Protein AF-A0A2V5LK07-F1 (afdb_monomer_lite)

Secondary structure (DSSP, 8-state):
---HHHHHS-HHHHHHHHHHHHHHHHHHHHHHHHHHHHHHHHHHHHHHHHHHHHHHHHHHHHHHHHHHHHHHHHHHH------TT---

Radius of gyration: 36.64 Å; chains: 1; bounding box: 62×37×103 Å

pLDDT: mean 70.45, std 14.33, range [37.91, 96.25]

Structure (mmCIF, N/CA/C/O backbone):
data_AF-A0A2V5LK07-F1
#
_entry.id   AF-A0A2V5LK07-F1
#
loop_
_atom_site.group_PDB
_atom_site.id
_atom_site.type_symbol
_atom_site.label_atom_id
_atom_site.label_alt_id
_atom_site.label_comp_id
_atom_site.label_asym_id
_atom_site.label_entity_id
_atom_site.label_seq_id
_atom_site.pdbx_PDB_ins_code
_atom_site.Cartn_x
_atom_site.Cartn_y
_atom_site.Cartn_z
_atom_site.occupancy
_atom_site.B_iso_or_equiv
_atom_site.auth_seq_id
_atom_site.auth_comp_id
_atom_site.auth_asym_id
_atom_site.auth_atom_id
_atom_site.pdbx_PDB_model_num
ATOM 1 N N . MET A 1 1 ? 20.226 -17.518 -29.005 1.00 58.50 1 MET A N 1
ATOM 2 C CA . MET A 1 1 ? 20.529 -17.036 -30.372 1.00 58.50 1 MET A CA 1
ATOM 3 C C . MET A 1 1 ? 19.862 -15.683 -30.538 1.00 58.50 1 MET A C 1
ATOM 5 O O . MET A 1 1 ? 18.666 -15.593 -30.297 1.00 58.50 1 MET A O 1
ATOM 9 N N . ILE A 1 2 ? 20.621 -14.626 -30.837 1.00 65.25 2 ILE A N 1
ATOM 10 C CA . ILE A 1 2 ? 20.035 -13.296 -31.057 1.00 65.25 2 ILE A CA 1
ATOM 11 C C . ILE A 1 2 ? 19.354 -13.310 -32.434 1.00 65.25 2 ILE A C 1
ATOM 13 O O . ILE A 1 2 ? 19.998 -13.717 -33.402 1.00 65.25 2 ILE A O 1
ATOM 17 N N . PRO A 1 3 ? 18.076 -12.912 -32.546 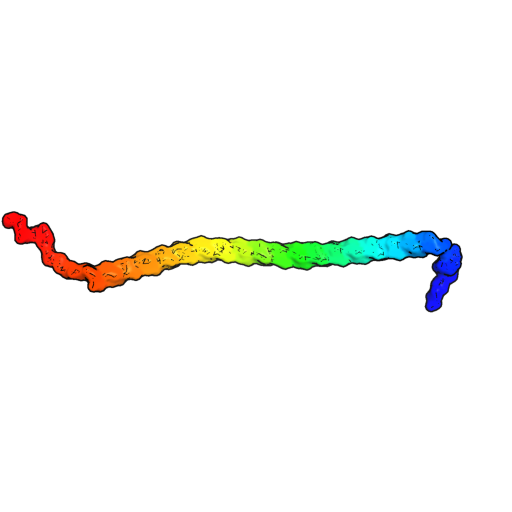1.00 78.94 3 PRO A N 1
ATOM 18 C CA . PRO A 1 3 ? 17.362 -12.941 -33.816 1.00 78.94 3 PRO A CA 1
ATOM 19 C C . PRO A 1 3 ? 18.049 -12.071 -34.876 1.00 78.94 3 PRO A C 1
ATOM 21 O O . PRO A 1 3 ? 18.473 -10.954 -34.579 1.00 78.94 3 PRO A O 1
ATOM 24 N N . ALA A 1 4 ? 18.103 -12.534 -36.127 1.00 69.62 4 ALA A N 1
ATOM 25 C CA . ALA A 1 4 ? 18.727 -11.793 -37.231 1.00 69.62 4 ALA A CA 1
ATOM 26 C C . ALA A 1 4 ? 18.101 -10.399 -37.469 1.00 69.62 4 ALA A C 1
ATOM 28 O O . ALA A 1 4 ? 18.779 -9.486 -37.938 1.00 69.62 4 ALA A O 1
ATOM 29 N N . TRP A 1 5 ? 16.831 -10.203 -37.088 1.00 68.81 5 TRP A N 1
ATOM 30 C CA . TRP A 1 5 ? 16.162 -8.898 -37.128 1.00 68.81 5 TRP A CA 1
ATOM 31 C C . TRP A 1 5 ? 16.725 -7.910 -36.092 1.00 68.81 5 TRP A C 1
ATOM 33 O O . TRP A 1 5 ? 16.840 -6.724 -36.376 1.00 68.81 5 TRP A O 1
ATOM 43 N N . TYR A 1 6 ? 17.164 -8.396 -34.928 1.00 65.50 6 TYR A N 1
ATOM 44 C CA . TYR A 1 6 ? 17.710 -7.575 -33.841 1.00 65.50 6 TYR A CA 1
ATOM 45 C C . TYR A 1 6 ? 19.132 -7.079 -34.140 1.00 65.50 6 TYR A C 1
ATOM 47 O O . TYR A 1 6 ? 19.554 -6.046 -33.629 1.00 65.50 6 TYR A O 1
ATOM 55 N N . GLN A 1 7 ? 19.870 -7.809 -34.983 1.00 64.19 7 GLN A N 1
ATOM 56 C CA . GLN A 1 7 ? 21.188 -7.410 -35.489 1.00 64.19 7 GLN A CA 1
ATOM 57 C C . GLN A 1 7 ? 21.113 -6.362 -36.610 1.00 64.19 7 GLN A C 1
ATOM 59 O O . GLN A 1 7 ? 22.046 -5.582 -36.761 1.00 64.19 7 GLN A O 1
ATOM 64 N N . ARG A 1 8 ? 20.012 -6.314 -37.376 1.00 66.44 8 ARG A N 1
ATOM 65 C CA . ARG A 1 8 ? 19.780 -5.269 -38.393 1.00 66.44 8 ARG A CA 1
ATOM 66 C C . ARG A 1 8 ? 19.254 -3.958 -37.810 1.00 66.44 8 ARG A C 1
ATOM 68 O O . ARG A 1 8 ? 19.323 -2.934 -38.479 1.00 66.44 8 ARG A O 1
ATOM 75 N N . MET A 1 9 ? 18.712 -4.000 -36.597 1.00 60.62 9 MET A N 1
ATOM 76 C CA . MET A 1 9 ? 18.039 -2.868 -35.971 1.00 60.62 9 MET A CA 1
ATOM 77 C C . MET A 1 9 ? 19.061 -1.892 -35.385 1.00 60.62 9 MET A C 1
ATOM 79 O O . MET A 1 9 ? 19.992 -2.290 -34.679 1.00 60.62 9 MET A O 1
ATOM 83 N N . ASN A 1 10 ? 18.899 -0.606 -35.687 1.00 69.81 10 ASN A N 1
ATOM 84 C CA . ASN A 1 10 ? 19.868 0.417 -35.317 1.00 69.81 10 ASN A CA 1
ATOM 85 C C . ASN A 1 10 ? 19.928 0.541 -33.774 1.00 69.81 10 ASN A C 1
ATOM 87 O O . ASN A 1 10 ? 18.902 0.373 -33.105 1.00 69.81 10 ASN A O 1
ATOM 91 N N . PRO A 1 11 ? 21.079 0.885 -33.158 1.00 75.56 11 PRO A N 1
ATOM 92 C CA . PRO A 1 11 ? 21.223 0.943 -31.696 1.00 75.56 11 PRO A CA 1
ATOM 93 C C . PRO A 1 11 ? 20.154 1.806 -31.009 1.00 75.56 11 PRO A C 1
ATOM 95 O O . PRO A 1 11 ? 19.714 1.503 -29.902 1.00 75.56 11 PRO A O 1
ATOM 98 N N . ARG A 1 12 ? 19.694 2.855 -31.703 1.00 75.38 12 ARG A N 1
ATOM 99 C CA . ARG A 1 12 ? 18.649 3.784 -31.253 1.00 75.38 12 ARG A CA 1
ATOM 100 C C . ARG A 1 12 ? 17.274 3.121 -31.131 1.00 75.38 12 ARG A C 1
ATOM 102 O O . ARG A 1 12 ? 16.596 3.303 -30.126 1.00 75.38 12 ARG A O 1
ATOM 109 N N . GLU A 1 13 ? 16.887 2.314 -32.114 1.00 81.31 13 GLU A N 1
ATOM 110 C CA . GLU A 1 13 ? 15.610 1.584 -32.127 1.00 81.31 13 GLU A CA 1
ATOM 111 C C . GLU A 1 13 ? 15.584 0.491 -31.051 1.00 81.31 13 GLU A C 1
ATOM 113 O O . GLU A 1 13 ? 14.550 0.200 -30.443 1.00 81.31 13 GLU A O 1
ATOM 118 N N . ARG A 1 14 ? 16.758 -0.071 -30.753 1.00 79.38 14 ARG A N 1
ATOM 119 C CA . ARG A 1 14 ? 16.954 -1.024 -29.662 1.00 79.38 14 ARG A CA 1
ATOM 120 C C . ARG A 1 14 ? 16.727 -0.371 -28.303 1.00 79.38 14 ARG A C 1
ATOM 122 O O . ARG A 1 14 ? 15.985 -0.910 -27.491 1.00 79.38 14 ARG A O 1
ATOM 129 N N . VAL A 1 15 ? 17.321 0.802 -28.074 1.00 85.69 15 VAL A N 1
ATOM 130 C CA . VAL A 1 15 ? 17.117 1.579 -26.841 1.00 85.69 15 VAL A CA 1
ATOM 131 C C . VAL A 1 15 ? 15.651 1.980 -26.691 1.00 85.69 15 VAL A C 1
ATOM 133 O O . VAL A 1 15 ? 15.090 1.795 -25.615 1.00 85.69 15 VAL A O 1
ATOM 136 N N . LEU A 1 16 ? 14.999 2.435 -27.766 1.00 87.69 16 LEU A N 1
ATOM 137 C CA . LEU A 1 16 ? 13.572 2.763 -27.735 1.00 87.69 16 LEU A CA 1
ATOM 138 C C . LEU A 1 16 ? 12.719 1.547 -27.343 1.00 87.69 16 LEU A C 1
ATOM 140 O O . LEU A 1 16 ? 11.848 1.659 -26.488 1.00 87.69 16 LEU A O 1
ATOM 144 N N . SER A 1 17 ? 13.020 0.370 -27.895 1.00 85.06 17 SER A N 1
ATOM 145 C CA . SER A 1 17 ? 12.322 -0.875 -27.547 1.00 85.06 17 SER A CA 1
ATOM 146 C C . SER A 1 17 ? 12.510 -1.253 -26.075 1.00 85.06 17 SER A C 1
ATOM 148 O O . SER A 1 17 ? 11.554 -1.658 -25.420 1.00 85.06 17 SER A O 1
ATOM 150 N N . TRP A 1 18 ? 13.717 -1.072 -25.531 1.00 91.19 18 TRP A N 1
ATOM 151 C CA . TRP A 1 18 ? 13.991 -1.282 -24.106 1.00 91.19 18 TRP A CA 1
ATOM 152 C C . TRP A 1 18 ? 13.241 -0.292 -23.212 1.00 91.19 18 TRP A C 1
ATOM 154 O O . TRP A 1 18 ? 12.711 -0.694 -22.179 1.00 91.19 18 TRP A O 1
ATOM 164 N N . ILE A 1 19 ? 13.138 0.976 -23.619 1.00 92.12 19 ILE A N 1
ATOM 165 C CA . ILE A 1 19 ? 12.367 1.994 -22.892 1.00 92.12 19 ILE A CA 1
ATOM 166 C C . ILE A 1 19 ? 10.878 1.643 -22.900 1.00 92.12 19 ILE A C 1
ATOM 168 O O . ILE A 1 19 ? 10.231 1.693 -21.855 1.00 92.12 19 ILE A O 1
ATOM 172 N N . VAL A 1 20 ? 10.333 1.252 -24.054 1.00 93.19 20 VAL A N 1
ATOM 173 C CA . VAL A 1 20 ? 8.925 0.852 -24.180 1.00 93.19 20 VAL A CA 1
ATOM 174 C C . VAL A 1 20 ? 8.645 -0.388 -23.336 1.00 93.19 20 VAL A C 1
ATOM 176 O O . VAL A 1 20 ? 7.714 -0.377 -22.533 1.00 93.19 20 VAL A O 1
ATOM 179 N N . ALA A 1 21 ? 9.480 -1.423 -23.443 1.00 93.62 21 ALA A N 1
ATOM 180 C CA . ALA A 1 21 ? 9.349 -2.634 -22.639 1.00 93.62 21 ALA A CA 1
ATOM 181 C C . ALA A 1 21 ? 9.430 -2.331 -21.134 1.00 93.62 21 ALA A C 1
ATOM 183 O O . ALA A 1 21 ? 8.597 -2.805 -20.363 1.00 93.62 21 ALA A O 1
ATOM 184 N N . GLY A 1 22 ? 10.382 -1.488 -20.721 1.00 95.50 22 GLY A N 1
ATOM 185 C CA . GLY A 1 22 ? 10.518 -1.045 -19.335 1.00 95.50 22 GLY A CA 1
ATOM 186 C C . GLY A 1 22 ? 9.299 -0.264 -18.848 1.00 95.50 22 GLY A C 1
ATOM 187 O O . GLY A 1 22 ? 8.797 -0.522 -17.759 1.00 95.50 22 GLY A O 1
ATOM 188 N N . THR A 1 23 ? 8.765 0.636 -19.672 1.00 96.19 23 THR A N 1
ATOM 189 C CA . THR A 1 23 ? 7.571 1.427 -19.340 1.00 96.19 23 THR A CA 1
ATOM 190 C C . THR A 1 23 ? 6.352 0.531 -19.150 1.00 96.19 23 THR A C 1
ATOM 192 O O . THR A 1 23 ? 5.647 0.655 -18.150 1.00 96.19 23 THR A O 1
ATOM 195 N N . VAL A 1 24 ? 6.126 -0.418 -20.065 1.00 96.25 24 VAL A N 1
ATOM 196 C CA . VAL A 1 24 ? 5.029 -1.392 -19.956 1.00 96.25 24 VAL A CA 1
ATOM 197 C C . VAL A 1 24 ? 5.183 -2.244 -18.697 1.00 96.25 24 VAL A C 1
ATOM 199 O O . VAL A 1 24 ? 4.214 -2.438 -17.965 1.00 96.25 24 VAL A O 1
ATOM 202 N N . PHE A 1 25 ? 6.400 -2.704 -18.400 1.00 95.94 25 PHE A N 1
ATOM 203 C CA . PHE A 1 25 ? 6.685 -3.481 -17.196 1.00 95.94 25 PHE A CA 1
ATOM 204 C C . PHE A 1 25 ? 6.382 -2.692 -15.915 1.00 95.94 25 PHE A C 1
ATOM 206 O O . PHE A 1 25 ? 5.702 -3.193 -15.020 1.00 95.94 25 PHE A O 1
ATOM 213 N N . VAL A 1 26 ? 6.828 -1.435 -15.843 1.00 95.50 26 VAL A N 1
ATOM 214 C CA . VAL A 1 26 ? 6.575 -0.546 -14.701 1.00 95.50 26 VAL A CA 1
ATOM 215 C C . VAL A 1 26 ? 5.082 -0.270 -14.532 1.00 95.50 26 VAL A C 1
ATOM 217 O O . VAL A 1 26 ? 4.587 -0.343 -13.411 1.00 95.50 26 VAL A O 1
ATOM 220 N N . LEU A 1 27 ? 4.348 -0.010 -15.619 1.00 95.44 27 LEU A N 1
ATOM 221 C CA . LEU A 1 27 ? 2.901 0.221 -15.578 1.00 95.44 27 LEU A CA 1
ATOM 222 C C . LEU A 1 27 ? 2.131 -1.004 -15.082 1.00 95.44 27 LEU A C 1
ATOM 224 O O . LEU A 1 27 ? 1.258 -0.866 -14.228 1.00 95.44 27 LEU A O 1
ATOM 228 N N . LEU A 1 28 ? 2.472 -2.199 -15.570 1.00 95.31 28 LEU A N 1
ATOM 229 C CA . LEU A 1 28 ? 1.874 -3.444 -15.086 1.00 95.31 28 LEU A CA 1
ATOM 230 C C . LEU A 1 28 ? 2.163 -3.648 -13.600 1.00 95.31 28 LEU A C 1
ATOM 232 O O . LEU A 1 28 ? 1.252 -3.948 -12.829 1.00 95.31 28 LEU A O 1
ATOM 236 N N . ASN A 1 29 ? 3.411 -3.429 -13.188 1.00 93.81 29 ASN A N 1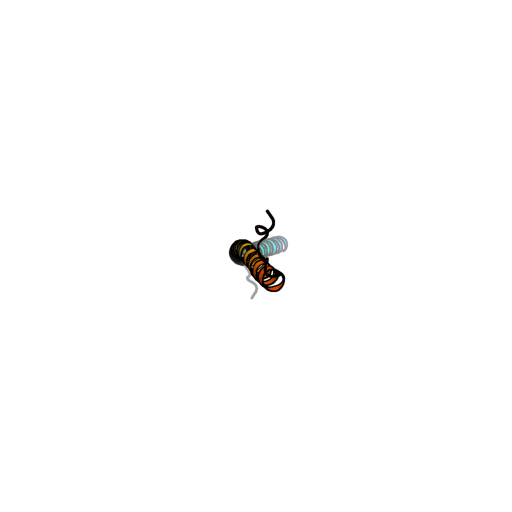
ATOM 237 C CA . ASN A 1 29 ? 3.809 -3.573 -11.796 1.00 93.81 29 ASN A CA 1
ATOM 238 C C . ASN A 1 29 ? 3.074 -2.572 -10.889 1.00 93.81 29 ASN A C 1
ATOM 240 O O . ASN A 1 29 ? 2.531 -2.962 -9.860 1.00 93.81 29 ASN A O 1
ATOM 244 N N . LEU A 1 30 ? 2.979 -1.302 -11.297 1.00 91.94 30 LEU A N 1
ATOM 245 C CA . LEU A 1 30 ? 2.210 -0.266 -10.600 1.00 91.94 30 LEU A CA 1
ATOM 246 C C . LEU A 1 30 ? 0.725 -0.611 -10.523 1.00 91.94 30 LEU A C 1
ATOM 248 O O . LEU A 1 30 ? 0.109 -0.418 -9.479 1.00 91.94 30 LEU A O 1
ATOM 252 N N . TRP A 1 31 ? 0.146 -1.138 -11.600 1.00 90.75 31 TRP A N 1
ATOM 253 C CA . TRP A 1 31 ? -1.258 -1.527 -11.624 1.00 90.75 31 TRP A CA 1
ATOM 254 C C . TRP A 1 31 ? -1.544 -2.661 -10.633 1.00 90.75 31 TRP A C 1
ATOM 256 O O . TRP A 1 31 ? -2.456 -2.539 -9.812 1.00 90.75 31 TRP A O 1
ATOM 266 N N . ILE A 1 32 ? -0.717 -3.710 -10.628 1.00 87.94 32 ILE A N 1
ATOM 267 C CA . ILE A 1 32 ? -0.803 -4.812 -9.658 1.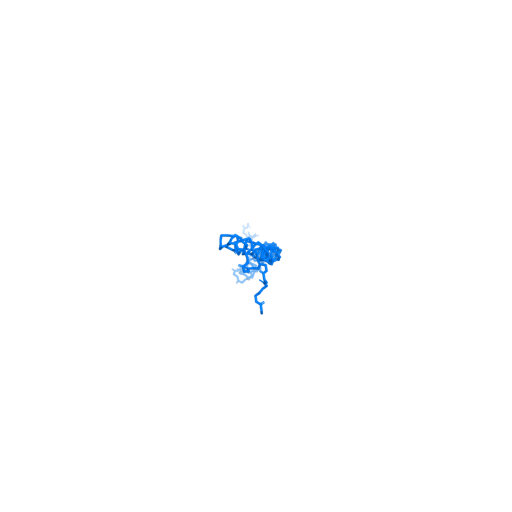00 87.94 32 ILE A CA 1
ATOM 268 C C . ILE A 1 32 ? -0.648 -4.271 -8.234 1.00 87.94 32 ILE A C 1
ATOM 270 O O . ILE A 1 32 ? -1.467 -4.569 -7.364 1.00 87.94 32 ILE A O 1
ATOM 274 N N . LEU A 1 33 ? 0.349 -3.416 -8.002 1.00 85.38 33 LEU A N 1
ATOM 275 C CA . LEU A 1 33 ? 0.606 -2.842 -6.686 1.00 85.38 33 LEU A CA 1
ATOM 276 C C . LEU A 1 33 ? -0.548 -1.944 -6.219 1.00 85.38 33 LEU A 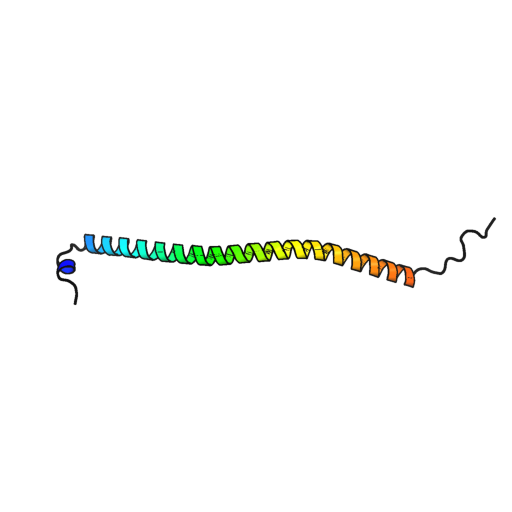C 1
ATOM 278 O O . LEU A 1 33 ? -0.942 -2.014 -5.060 1.00 85.38 33 LEU A O 1
ATOM 282 N N . SER A 1 34 ? -1.156 -1.165 -7.117 1.00 79.75 34 SER A N 1
ATOM 283 C CA . SER A 1 34 ? -2.323 -0.325 -6.819 1.00 79.75 34 SER A CA 1
ATOM 284 C C . SER A 1 34 ? -3.562 -1.149 -6.469 1.00 79.75 34 SER A C 1
ATOM 286 O O . SER A 1 34 ? -4.337 -0.754 -5.602 1.00 79.75 34 SER A O 1
ATOM 288 N N . ARG A 1 35 ? -3.732 -2.328 -7.081 1.00 80.50 35 ARG A N 1
ATOM 289 C CA . ARG A 1 35 ? -4.804 -3.273 -6.747 1.00 80.50 35 ARG A CA 1
ATOM 290 C C . ARG A 1 35 ? -4.577 -3.911 -5.384 1.00 80.50 35 ARG A C 1
ATOM 292 O O . ARG A 1 35 ? -5.520 -3.988 -4.604 1.00 80.50 35 ARG A O 1
ATOM 299 N N . VAL A 1 36 ? -3.345 -4.323 -5.083 1.00 80.81 36 VAL A N 1
ATOM 300 C CA . VAL A 1 36 ? -2.981 -4.913 -3.786 1.00 80.81 36 VAL A CA 1
ATOM 301 C C . VAL A 1 36 ? -3.111 -3.880 -2.669 1.00 80.81 36 VAL A C 1
ATOM 303 O O . VAL A 1 36 ? -3.784 -4.141 -1.677 1.00 80.81 36 VAL A O 1
ATOM 306 N N . LEU A 1 37 ? -2.540 -2.686 -2.845 1.00 76.12 37 LEU A N 1
ATOM 307 C CA . LEU A 1 37 ? -2.639 -1.588 -1.882 1.00 76.12 37 LEU A CA 1
ATOM 308 C C . LEU A 1 37 ? -4.062 -1.032 -1.782 1.00 76.12 37 LEU A C 1
ATOM 310 O O . LEU A 1 37 ? -4.484 -0.655 -0.697 1.00 76.12 37 LEU A O 1
ATOM 314 N N . GLY A 1 38 ? -4.826 -1.015 -2.875 1.00 69.12 38 GLY A N 1
ATOM 315 C CA . GLY A 1 38 ? -6.240 -0.639 -2.875 1.00 69.12 38 GLY A CA 1
ATOM 316 C C . GLY A 1 38 ? -7.117 -1.654 -2.140 1.00 69.12 38 GLY A C 1
ATOM 317 O O . GLY A 1 38 ? -7.993 -1.256 -1.377 1.00 69.12 38 GLY A O 1
ATOM 318 N N . ALA A 1 39 ? -6.852 -2.954 -2.296 1.00 66.94 39 ALA A N 1
ATOM 319 C CA . ALA A 1 39 ? -7.527 -4.014 -1.548 1.00 66.94 39 ALA A CA 1
ATOM 320 C C . ALA A 1 39 ? -7.144 -3.993 -0.058 1.00 66.94 39 ALA A C 1
ATOM 322 O O . ALA A 1 39 ? -8.025 -4.063 0.799 1.00 66.94 39 ALA A O 1
ATOM 323 N N . LEU A 1 40 ? -5.856 -3.809 0.260 1.00 62.84 40 LEU A N 1
ATOM 324 C CA . LEU A 1 40 ? -5.398 -3.612 1.638 1.00 62.84 40 LEU A CA 1
ATOM 325 C C . LEU A 1 40 ? -5.994 -2.341 2.251 1.00 62.84 40 LEU A C 1
ATOM 327 O O . LEU A 1 40 ? -6.436 -2.369 3.393 1.00 62.84 40 LEU A O 1
ATOM 331 N N . GLY A 1 41 ? -6.034 -1.239 1.502 1.00 60.12 41 GLY A N 1
ATOM 332 C CA . GLY A 1 41 ? -6.595 0.040 1.932 1.00 60.12 41 GLY A CA 1
ATOM 333 C C . GLY A 1 41 ? -8.110 -0.011 2.125 1.00 60.12 41 GLY A C 1
ATOM 334 O O . GLY A 1 41 ? -8.622 0.602 3.058 1.00 60.12 41 GLY A O 1
ATOM 335 N N . GLY A 1 42 ? -8.824 -0.780 1.299 1.00 60.19 42 GLY A N 1
ATOM 336 C CA . GLY A 1 42 ? -10.249 -1.068 1.468 1.00 60.19 42 GLY A CA 1
ATOM 337 C C . GLY A 1 42 ? -10.527 -1.878 2.735 1.00 60.19 42 GLY A C 1
ATOM 338 O O . GLY A 1 42 ? -11.362 -1.477 3.543 1.00 60.19 42 GLY A O 1
ATOM 339 N N . ALA A 1 43 ? -9.759 -2.946 2.970 1.00 56.44 43 ALA A N 1
ATOM 340 C CA . ALA A 1 43 ? -9.860 -3.741 4.193 1.00 56.44 43 ALA A CA 1
ATOM 341 C C . ALA A 1 43 ? -9.487 -2.926 5.446 1.00 56.44 43 ALA A C 1
ATOM 343 O O . ALA A 1 43 ? -10.164 -3.007 6.469 1.00 56.44 43 ALA A O 1
ATOM 344 N N . HIS A 1 44 ? -8.456 -2.080 5.364 1.00 58.50 44 HIS A N 1
ATOM 345 C CA . HIS A 1 44 ? -8.083 -1.183 6.458 1.00 58.50 44 HIS A CA 1
ATOM 346 C C . HIS A 1 44 ? -9.170 -0.149 6.751 1.00 58.50 44 HIS A C 1
ATOM 348 O O . HIS A 1 44 ? -9.433 0.126 7.919 1.00 58.50 44 HIS A O 1
ATOM 354 N N . LYS A 1 45 ? -9.821 0.407 5.720 1.00 58.12 45 LYS A N 1
ATOM 355 C CA . LYS A 1 45 ? -10.953 1.322 5.903 1.00 58.12 45 LYS A CA 1
ATOM 356 C C . LYS A 1 45 ? -12.112 0.632 6.612 1.00 58.12 45 LYS A C 1
ATOM 358 O O . LYS A 1 45 ? -12.595 1.177 7.595 1.00 58.12 45 LYS A O 1
ATOM 363 N N . GLU A 1 46 ? -12.482 -0.580 6.205 1.00 59.19 46 GLU A N 1
ATOM 364 C CA . GLU A 1 46 ? -13.572 -1.317 6.854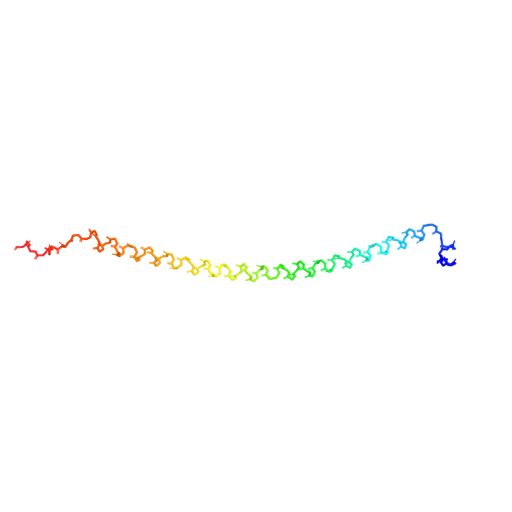 1.00 59.19 46 GLU A CA 1
ATOM 365 C C . GLU A 1 46 ? -13.246 -1.671 8.319 1.00 59.19 46 GLU A C 1
ATOM 367 O O . GLU A 1 46 ? -14.093 -1.551 9.206 1.00 59.19 46 GLU A O 1
ATOM 372 N N . VAL A 1 47 ? -11.994 -2.042 8.609 1.00 61.06 47 VAL A N 1
ATOM 373 C CA . VAL A 1 47 ? -11.537 -2.331 9.979 1.00 61.06 47 VAL A CA 1
ATOM 374 C C . VAL A 1 47 ? -11.483 -1.066 10.840 1.00 61.06 47 VAL A C 1
ATOM 376 O O . VAL A 1 47 ? -11.866 -1.113 12.010 1.00 61.06 47 VAL A O 1
ATOM 379 N N . VAL A 1 48 ? -11.041 0.070 10.291 1.00 60.44 48 VAL A N 1
ATOM 380 C CA . VAL A 1 48 ? -11.031 1.362 10.997 1.00 60.44 48 VAL A CA 1
ATOM 381 C C . VAL A 1 48 ? -12.455 1.848 11.258 1.00 60.44 48 VAL A C 1
ATOM 383 O O . VAL A 1 48 ? -12.735 2.316 12.356 1.00 60.44 48 VAL A O 1
ATOM 386 N N . GLU A 1 49 ? -13.373 1.668 10.312 1.00 59.94 49 GLU A N 1
ATOM 387 C CA . GLU A 1 49 ? -14.777 2.053 10.462 1.00 59.94 49 GLU A CA 1
ATOM 388 C C . GLU A 1 49 ? -15.496 1.191 11.516 1.00 59.94 49 GLU A C 1
ATOM 390 O O . GLU A 1 49 ? -16.233 1.707 12.359 1.00 59.94 49 GLU A O 1
ATOM 395 N N . ARG A 1 50 ? -15.211 -0.119 11.563 1.00 59.69 50 ARG A N 1
ATOM 396 C CA . ARG A 1 50 ? -15.682 -0.999 12.649 1.00 59.69 50 ARG A CA 1
ATOM 397 C C . ARG A 1 50 ? -15.047 -0.652 13.995 1.00 59.69 50 ARG A C 1
ATOM 399 O O . ARG A 1 50 ? -15.745 -0.659 15.006 1.00 59.69 50 ARG A O 1
ATOM 406 N N . ARG A 1 51 ? -13.752 -0.317 14.031 1.00 59.28 51 ARG A N 1
ATOM 407 C CA . ARG A 1 51 ? -13.085 0.158 15.257 1.00 59.28 51 ARG A CA 1
ATOM 408 C C . ARG A 1 51 ? -13.656 1.482 15.751 1.00 59.28 51 ARG A C 1
ATOM 410 O O . ARG A 1 51 ? -13.777 1.632 16.959 1.00 59.28 51 ARG A O 1
ATOM 417 N N . ALA A 1 52 ? -14.014 2.404 14.861 1.00 59.53 52 ALA A N 1
ATOM 418 C CA . ALA A 1 52 ? -14.648 3.667 15.227 1.00 59.53 52 ALA A CA 1
ATOM 419 C C . ALA A 1 52 ? -16.008 3.419 15.898 1.00 59.53 52 ALA A C 1
ATOM 421 O O . ALA A 1 52 ? -16.222 3.875 17.018 1.00 59.53 52 ALA A O 1
ATOM 422 N N . LYS A 1 53 ? -16.849 2.561 15.304 1.00 60.25 53 LYS A N 1
ATOM 423 C CA . LYS A 1 53 ? -18.137 2.161 15.898 1.00 60.25 53 LYS A CA 1
ATOM 424 C C . LYS A 1 53 ? -17.980 1.454 17.249 1.00 60.25 53 LYS A C 1
ATOM 426 O O . LYS A 1 53 ? -18.759 1.690 18.168 1.00 60.25 53 LYS A O 1
ATOM 431 N N . LEU A 1 54 ? -16.961 0.605 17.404 1.00 59.94 54 LEU A N 1
ATOM 432 C CA . LEU A 1 54 ? -16.658 -0.042 18.687 1.00 59.94 54 LEU A CA 1
ATOM 433 C C . LEU A 1 54 ? -16.076 0.934 19.720 1.00 59.94 54 LEU A C 1
ATOM 435 O O . LEU A 1 54 ? -16.326 0.766 20.909 1.00 59.94 54 LEU A O 1
ATOM 439 N N . ALA A 1 55 ? -15.322 1.950 19.299 1.00 60.03 55 ALA A N 1
ATOM 440 C CA . ALA A 1 55 ? -14.814 2.995 20.185 1.00 60.03 55 ALA A CA 1
ATOM 441 C C . ALA A 1 55 ? -15.948 3.890 20.706 1.00 60.03 55 ALA A C 1
ATOM 443 O O . ALA A 1 55 ? -15.954 4.230 21.888 1.00 60.03 55 ALA A O 1
ATOM 444 N N . GLU A 1 56 ? -16.941 4.190 19.865 1.00 59.25 56 GLU A N 1
ATOM 445 C CA . GLU A 1 56 ? -18.181 4.850 20.288 1.00 59.25 56 GLU A CA 1
ATOM 446 C C . GLU A 1 56 ? -18.942 3.994 21.312 1.00 59.25 56 GLU A C 1
ATOM 448 O O . GLU A 1 56 ? -19.318 4.488 22.371 1.00 59.25 56 GLU A O 1
ATOM 453 N N . GLN A 1 57 ? -19.088 2.686 21.077 1.00 55.66 57 GLN A N 1
ATOM 454 C CA . GLN A 1 57 ? -19.727 1.777 22.041 1.00 55.66 57 GLN A CA 1
ATOM 455 C C . GLN A 1 57 ? -18.926 1.615 23.345 1.00 55.66 57 GLN A C 1
ATOM 457 O O . GLN A 1 57 ? -19.509 1.518 24.426 1.00 55.66 57 GLN A O 1
ATOM 462 N N . ALA A 1 58 ? -17.594 1.629 23.276 1.00 59.59 58 ALA A N 1
ATOM 463 C CA . ALA A 1 58 ? -16.727 1.540 24.446 1.00 59.59 58 ALA A CA 1
ATOM 464 C C . ALA A 1 58 ? -16.812 2.784 25.343 1.00 59.59 58 ALA A C 1
ATOM 466 O O . ALA A 1 58 ? -16.621 2.662 26.554 1.00 59.59 58 ALA A O 1
ATOM 467 N N . LEU A 1 59 ? -17.122 3.962 24.789 1.00 60.59 59 LEU A N 1
ATOM 468 C CA . LEU A 1 59 ? -17.392 5.161 25.588 1.00 60.59 59 LEU A CA 1
ATOM 469 C C . LEU A 1 59 ? -18.661 4.990 26.434 1.00 60.59 59 LEU A C 1
ATOM 471 O O . LEU A 1 59 ? -18.609 5.218 27.641 1.00 60.59 59 LEU A O 1
ATOM 475 N N . TYR A 1 60 ? -19.744 4.467 25.853 1.00 59.22 60 TYR A N 1
ATOM 476 C CA . TYR A 1 60 ? -20.982 4.188 26.593 1.00 59.22 60 TYR A CA 1
ATOM 477 C C . TYR A 1 60 ? -20.799 3.132 27.698 1.00 59.22 60 TYR A C 1
ATOM 479 O O . TYR A 1 60 ? -21.359 3.252 28.789 1.00 59.22 60 TYR A O 1
ATOM 487 N N . VAL A 1 61 ? -19.973 2.105 27.465 1.00 62.38 61 VAL A N 1
ATOM 488 C CA . VAL A 1 61 ? -19.653 1.099 28.498 1.00 62.38 61 VAL A CA 1
ATOM 489 C C . VAL A 1 61 ? -18.797 1.698 29.620 1.00 62.38 61 VAL A C 1
ATOM 491 O O . VAL A 1 61 ? -19.007 1.373 30.790 1.00 62.38 61 VAL A O 1
ATOM 494 N N . LYS A 1 62 ? -17.863 2.601 29.292 1.00 62.91 62 LYS A N 1
ATOM 495 C CA . LYS A 1 62 ? -17.034 3.297 30.289 1.00 62.91 62 LYS A CA 1
ATOM 496 C C . LYS A 1 62 ? -17.841 4.239 31.176 1.00 62.91 62 LYS A C 1
ATOM 498 O O . LYS A 1 62 ? -17.553 4.321 32.368 1.00 62.91 62 LYS A O 1
ATOM 503 N N . GLU A 1 63 ? -18.858 4.904 30.635 1.00 62.88 63 GLU A N 1
ATOM 504 C CA . GLU A 1 63 ? -19.791 5.669 31.464 1.00 62.88 63 GLU A CA 1
ATOM 505 C C . GLU A 1 63 ? -20.521 4.750 32.444 1.00 62.88 63 GLU A C 1
ATOM 507 O O . GLU A 1 63 ? -20.552 5.048 33.636 1.00 62.88 63 GLU A O 1
ATOM 512 N N . ARG A 1 64 ? -21.022 3.587 31.997 1.00 64.50 64 ARG A N 1
ATOM 513 C CA . ARG A 1 64 ? -21.666 2.618 32.902 1.00 64.50 64 ARG A CA 1
ATOM 514 C C . ARG A 1 64 ? -20.756 2.182 34.047 1.00 64.50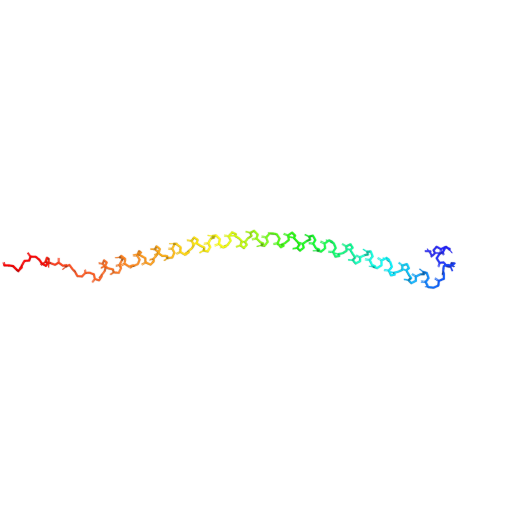 64 ARG A C 1
ATOM 516 O O . ARG A 1 64 ? -21.223 2.134 35.181 1.00 64.50 64 ARG A O 1
ATOM 523 N N . ASP A 1 65 ? -19.483 1.889 33.787 1.00 68.69 65 ASP A N 1
ATOM 524 C CA . ASP A 1 65 ? -18.524 1.507 34.839 1.00 68.69 65 ASP A CA 1
ATOM 525 C C . ASP A 1 65 ? -18.351 2.622 35.885 1.00 68.69 65 ASP A C 1
ATOM 527 O O . ASP A 1 65 ? -18.361 2.359 37.088 1.00 68.69 65 ASP A O 1
ATOM 531 N N . LEU A 1 66 ? -18.288 3.883 35.440 1.00 71.06 66 LEU A N 1
ATOM 532 C CA . LEU A 1 66 ? -18.228 5.055 36.318 1.00 71.06 66 LEU A CA 1
ATOM 533 C C . LEU A 1 66 ? -19.491 5.216 37.172 1.00 71.06 66 LEU A C 1
ATOM 535 O O . LEU A 1 66 ? -19.378 5.456 38.375 1.00 71.06 66 LEU A O 1
ATOM 539 N N . TRP A 1 67 ? -20.682 5.050 36.589 1.00 71.62 67 TRP A N 1
ATOM 540 C CA . TRP A 1 67 ? -21.949 5.102 37.331 1.00 71.62 67 TRP A CA 1
ATOM 541 C C . TRP A 1 67 ? -22.066 3.961 38.347 1.00 71.62 67 TRP A C 1
ATOM 543 O O . TRP A 1 67 ? -22.458 4.202 39.487 1.00 71.62 67 TRP A O 1
ATOM 553 N N . THR A 1 68 ? -21.632 2.754 37.981 1.00 74.25 68 THR A N 1
ATOM 554 C CA . THR A 1 68 ? -21.663 1.582 38.874 1.00 74.25 68 THR A CA 1
ATOM 555 C C . THR A 1 68 ? -20.695 1.765 40.049 1.00 74.25 68 THR A C 1
ATOM 557 O O . THR A 1 68 ? -21.061 1.557 41.204 1.00 74.25 68 THR A O 1
ATOM 560 N N . LYS A 1 69 ? -19.477 2.262 39.789 1.00 76.25 69 LYS A N 1
ATOM 561 C CA . LYS A 1 69 ? -18.518 2.617 40.849 1.00 76.25 69 LYS A CA 1
ATOM 562 C C . LYS A 1 69 ? -19.010 3.756 41.730 1.00 76.25 69 LYS A C 1
ATOM 564 O O . LYS A 1 69 ? -18.724 3.765 42.924 1.00 76.25 69 LYS A O 1
ATOM 569 N N . ARG A 1 70 ? -19.748 4.715 41.166 1.00 76.38 70 ARG A N 1
ATOM 570 C CA . ARG A 1 70 ? -20.370 5.800 41.932 1.00 76.38 70 ARG A CA 1
ATOM 571 C C . ARG A 1 70 ? -21.445 5.264 42.872 1.00 76.38 70 ARG A C 1
ATOM 573 O O . ARG A 1 70 ? -21.461 5.668 44.029 1.00 76.38 70 ARG A O 1
ATOM 580 N N . GLU A 1 71 ? -22.297 4.350 42.418 1.00 75.25 71 GLU A N 1
ATOM 581 C CA . GLU A 1 71 ? -23.285 3.689 43.279 1.00 75.25 71 GLU A CA 1
ATOM 582 C C . GLU A 1 71 ? -22.623 2.866 44.386 1.00 75.25 71 GLU A C 1
ATOM 584 O O . GLU A 1 71 ? -23.020 2.974 45.544 1.00 75.25 71 GLU A O 1
ATOM 589 N N . GLU A 1 72 ? -21.571 2.105 44.078 1.00 77.31 72 GLU A N 1
ATOM 590 C CA . GLU A 1 72 ? -20.809 1.371 45.095 1.00 77.31 72 GLU A CA 1
ATOM 591 C C . GLU A 1 72 ? -20.124 2.305 46.099 1.00 77.31 72 GLU A C 1
ATOM 593 O O . GLU A 1 72 ? -20.116 2.026 47.301 1.00 77.31 72 GLU A O 1
ATOM 598 N N . TRP A 1 73 ? -19.578 3.429 45.628 1.00 79.12 73 TRP A N 1
ATOM 599 C CA . TRP A 1 73 ? -18.961 4.433 46.489 1.00 79.12 73 TRP A CA 1
ATOM 600 C C . TRP A 1 73 ? -19.991 5.086 47.409 1.00 79.12 73 TRP A C 1
ATOM 602 O O . TRP A 1 73 ? -19.743 5.161 48.612 1.00 79.12 73 TRP A O 1
ATOM 612 N N . ILE A 1 74 ? -21.154 5.480 46.875 1.00 75.12 74 ILE A N 1
ATOM 613 C CA . ILE A 1 74 ? -22.271 6.024 47.657 1.00 75.12 74 ILE A CA 1
ATOM 614 C C . ILE A 1 74 ? -22.739 4.981 48.670 1.00 75.12 74 ILE A C 1
ATOM 616 O O . ILE A 1 74 ? -22.806 5.286 49.850 1.00 75.12 74 ILE A O 1
ATOM 620 N N . ARG A 1 75 ? -22.951 3.724 48.272 1.00 70.81 75 ARG A N 1
ATOM 621 C CA . ARG A 1 75 ? -23.379 2.661 49.194 1.00 70.81 75 ARG A CA 1
ATOM 622 C C . ARG A 1 75 ? -22.383 2.421 50.333 1.00 70.81 75 ARG A C 1
ATOM 624 O O . ARG A 1 75 ? -22.786 2.042 51.426 1.00 70.81 75 ARG A O 1
ATOM 631 N N . LYS A 1 76 ? -21.085 2.612 50.080 1.00 72.81 76 LYS A N 1
ATOM 632 C CA . LYS A 1 76 ? -20.018 2.414 51.072 1.00 72.81 76 LYS A CA 1
ATOM 633 C C . LYS A 1 76 ? -19.768 3.645 51.954 1.00 72.81 76 LYS A C 1
ATOM 635 O O . LYS A 1 76 ? -19.327 3.476 53.085 1.00 72.81 76 LYS A O 1
ATOM 640 N N . HIS A 1 77 ? -20.018 4.854 51.444 1.00 70.06 77 HIS A N 1
ATOM 641 C CA . HIS A 1 77 ? -19.761 6.126 52.137 1.00 70.06 77 HIS A CA 1
ATOM 642 C C . HIS A 1 77 ? -21.020 6.858 52.600 1.00 70.06 77 HIS A C 1
ATOM 644 O O . HIS A 1 77 ? -20.890 7.917 53.204 1.00 70.06 77 HIS A O 1
ATOM 650 N N . GLN A 1 78 ? -22.221 6.348 52.332 1.00 57.41 78 GLN A N 1
ATOM 651 C CA . GLN A 1 78 ? -23.456 6.921 52.849 1.00 57.41 78 GLN A CA 1
ATOM 652 C C . GLN A 1 78 ? -23.634 6.460 54.303 1.00 57.41 78 GLN A C 1
ATOM 654 O O . GLN A 1 78 ? -23.971 5.295 54.530 1.00 57.41 78 GLN A O 1
ATOM 659 N N . PRO A 1 79 ? -23.400 7.325 55.311 1.00 64.12 79 PRO A N 1
ATOM 660 C CA . PRO A 1 79 ? -23.885 7.043 56.650 1.00 64.12 79 PRO A CA 1
ATOM 661 C C . PRO A 1 79 ? -25.410 6.951 56.587 1.00 64.12 79 PRO A C 1
ATOM 663 O O . PRO A 1 79 ? -26.058 7.716 55.867 1.00 64.12 79 PRO A O 1
ATOM 666 N N . VAL A 1 80 ? -25.974 5.994 57.323 1.00 58.38 80 VAL A N 1
ATOM 667 C CA . VAL A 1 80 ? -27.421 5.843 57.486 1.00 58.38 80 VAL A CA 1
ATOM 668 C C . VAL A 1 80 ? -27.972 7.186 57.962 1.00 58.38 80 VAL A C 1
ATOM 670 O O . VAL A 1 80 ? -27.719 7.603 59.091 1.00 58.38 80 VAL A O 1
ATOM 673 N N . LEU A 1 81 ? -28.681 7.890 57.079 1.00 56.75 81 LEU A N 1
ATOM 674 C CA . LEU A 1 81 ? -29.463 9.055 57.460 1.00 56.75 81 LEU A CA 1
ATOM 675 C C . LEU A 1 81 ? -30.599 8.539 58.344 1.00 56.75 81 LEU A C 1
ATOM 677 O O . LEU A 1 81 ? -31.614 8.063 57.841 1.00 56.75 81 LEU A O 1
ATOM 681 N N . ASN A 1 82 ? -30.426 8.629 59.663 1.00 47.56 82 ASN A N 1
ATOM 682 C CA . ASN A 1 82 ? -31.574 8.778 60.544 1.00 47.56 82 ASN A CA 1
ATOM 683 C C . ASN A 1 82 ? -32.258 10.087 60.126 1.00 47.56 82 ASN A C 1
ATOM 685 O O . ASN A 1 82 ? -31.676 11.159 60.266 1.00 47.56 82 ASN A O 1
ATOM 689 N N . ASN A 1 83 ? -33.415 9.934 59.481 1.00 44.62 83 ASN A N 1
ATOM 690 C CA . ASN A 1 83 ? -34.425 10.932 59.128 1.00 44.62 83 ASN A CA 1
ATOM 691 C C . ASN A 1 83 ? -34.081 12.412 59.405 1.00 44.62 83 ASN A C 1
ATOM 693 O O . ASN A 1 83 ? -34.076 12.829 60.561 1.00 44.62 83 ASN A O 1
ATOM 697 N N . PRO A 1 84 ? -33.989 13.275 58.375 1.00 51.66 84 PRO A N 1
ATOM 698 C CA . PRO A 1 84 ? -34.017 14.728 58.563 1.00 51.66 84 PRO A CA 1
ATOM 699 C C . PRO A 1 84 ? -35.430 15.283 58.870 1.00 51.66 84 PRO A C 1
ATOM 701 O O . PRO A 1 84 ? -35.683 16.462 58.649 1.00 51.66 84 PRO A O 1
ATOM 704 N N . ALA A 1 85 ? -36.360 14.456 59.362 1.00 50.03 85 ALA A N 1
ATOM 705 C CA . ALA A 1 85 ? -37.768 14.807 59.588 1.00 50.03 85 ALA A CA 1
ATOM 706 C C . ALA A 1 85 ? -38.229 14.569 61.041 1.00 50.03 85 ALA A C 1
ATOM 708 O O . ALA A 1 85 ? -39.393 14.260 61.271 1.00 50.03 85 ALA A O 1
ATOM 709 N N . GLU A 1 86 ? -37.327 14.694 62.020 1.00 45.81 86 GLU A N 1
ATOM 710 C CA . GLU A 1 86 ? -37.643 14.477 63.443 1.00 45.81 86 GLU A CA 1
ATOM 711 C C . GLU A 1 86 ? -37.137 15.619 64.347 1.00 45.81 86 GLU A C 1
ATOM 713 O O . GLU A 1 86 ? -36.657 15.398 65.454 1.00 45.81 86 GLU A O 1
ATOM 718 N N . GLN A 1 87 ? -37.226 16.862 63.862 1.00 43.25 87 GLN A N 1
ATOM 719 C CA . GLN A 1 87 ? -37.179 18.063 64.706 1.00 43.25 87 GLN A CA 1
ATOM 720 C C . GLN A 1 87 ? -38.226 19.074 64.218 1.00 43.25 87 GLN A C 1
ATOM 722 O O . GLN A 1 87 ? -37.912 20.000 63.469 1.00 43.25 87 GLN A O 1
ATOM 727 N N . ILE A 1 88 ? -39.481 18.855 64.619 1.00 37.91 88 ILE A N 1
ATOM 728 C CA . ILE A 1 88 ? -40.508 19.897 64.769 1.00 37.91 88 ILE A CA 1
ATOM 729 C C . ILE A 1 88 ? -41.051 19.764 66.187 1.00 37.91 88 ILE A C 1
ATOM 731 O O . ILE A 1 88 ? -41.358 18.613 66.571 1.00 37.91 88 ILE A O 1
#

Foldseek 3Di:
DPDPVNVVDDVVVVVVVVVVVVVVVVVVVVVVVCVVVVVVVVVVVVVVVVVVVVVVVVVVVVVVVVVVVVVVVCVVPPDPPPDPPPDD

Sequence (88 aa):
MIPAWYQRMNPRERVLSWIVAGTVFVLLNLWILSRVLGALGGAHKEVVERRAKLAEQALYVKERDLWTKREEWIRKHQPVLNNPAEQI